Protein AF-A0A4V2IVP9-F1 (afdb_monomer_lite)

Sequence (173 aa):
MVNNWFAEIGRFLLLAALFVLLLIVYGLIFQQLGIIPIGGKKAPTYVFLLFFQWWYVTRFPRRNGGEKKHFLVYFTLQYILIVITALFTAFFLYYFFQSPTGIQMLDAYIQQSLLELNSFKEVIVTQEGGEYYNRLHAGVKSIDAYSIAKDDFAQKIALGFLPNLLISLYYKK

Structure (mmCIF, N/CA/C/O backbone):
data_AF-A0A4V2IVP9-F1
#
_entry.id   AF-A0A4V2IVP9-F1
#
loop_
_atom_site.group_PDB
_atom_site.id
_atom_site.type_symbol
_atom_site.label_atom_id
_atom_site.label_alt_id
_atom_site.label_comp_id
_atom_site.label_asym_id
_atom_site.label_entity_id
_atom_site.label_seq_id
_atom_site.pdbx_PDB_ins_code
_atom_site.Cartn_x
_atom_site.Cartn_y
_atom_site.Cartn_z
_atom_site.occupancy
_atom_site.B_iso_or_equiv
_atom_site.auth_seq_id
_atom_site.auth_comp_id
_atom_site.auth_asym_id
_atom_site.auth_atom_id
_atom_site.pdbx_PDB_model_num
ATOM 1 N N . MET A 1 1 ? 24.106 1.228 -18.755 1.00 56.62 1 MET A N 1
ATOM 2 C CA . MET A 1 1 ? 23.479 2.298 -17.953 1.00 56.62 1 MET A CA 1
ATOM 3 C C . MET A 1 1 ? 22.018 2.427 -18.362 1.00 56.62 1 MET A C 1
ATOM 5 O O . MET A 1 1 ? 21.681 1.987 -19.456 1.00 56.62 1 MET A O 1
ATOM 9 N N . VAL A 1 2 ? 21.142 2.927 -17.485 1.00 61.84 2 VAL A N 1
ATOM 10 C CA . VAL A 1 2 ? 19.777 3.322 -17.879 1.00 61.84 2 VAL A CA 1
ATOM 11 C C . VAL A 1 2 ? 19.912 4.688 -18.540 1.00 61.84 2 VAL A C 1
ATOM 13 O O . VAL A 1 2 ? 20.222 5.663 -17.864 1.00 61.84 2 VAL A O 1
ATOM 16 N N . ASN A 1 3 ? 19.767 4.748 -19.861 1.00 64.44 3 ASN A N 1
ATOM 17 C CA . ASN A 1 3 ? 20.115 5.955 -20.618 1.00 64.44 3 ASN A CA 1
ATOM 18 C C . ASN A 1 3 ? 19.049 7.062 -20.513 1.00 64.44 3 ASN A C 1
ATOM 20 O O . ASN A 1 3 ? 19.308 8.184 -20.928 1.00 64.44 3 ASN A O 1
ATOM 24 N N . ASN A 1 4 ? 17.863 6.773 -19.957 1.00 74.81 4 ASN A N 1
ATOM 25 C CA . ASN A 1 4 ? 16.776 7.748 -19.835 1.00 74.81 4 ASN A CA 1
ATOM 26 C C . ASN A 1 4 ? 15.966 7.572 -18.535 1.00 74.81 4 ASN A C 1
ATOM 28 O O . ASN A 1 4 ? 14.844 7.063 -18.535 1.00 74.81 4 ASN A O 1
ATOM 32 N N . TRP A 1 5 ? 16.559 7.988 -17.412 1.00 76.25 5 TRP A N 1
ATOM 33 C CA . TRP A 1 5 ? 15.937 7.927 -16.083 1.00 76.25 5 TRP A CA 1
ATOM 34 C C . TRP A 1 5 ? 14.645 8.745 -15.973 1.00 76.25 5 TRP A C 1
ATOM 36 O O . TRP A 1 5 ? 13.690 8.285 -15.352 1.00 76.25 5 TRP A O 1
ATOM 46 N N . PHE A 1 6 ? 14.574 9.911 -16.620 1.00 75.50 6 PHE A N 1
ATOM 47 C CA . PHE A 1 6 ? 13.373 10.754 -16.616 1.00 75.50 6 PHE A CA 1
ATOM 48 C C . PHE A 1 6 ? 12.160 10.038 -17.217 1.00 75.50 6 PHE A C 1
ATOM 50 O O . PHE A 1 6 ? 11.063 10.095 -16.659 1.00 75.50 6 PHE A O 1
ATOM 57 N N . ALA A 1 7 ? 12.360 9.294 -18.308 1.00 82.19 7 ALA A N 1
ATOM 58 C CA . ALA A 1 7 ? 11.293 8.502 -18.906 1.00 82.19 7 ALA A CA 1
ATOM 59 C C . ALA A 1 7 ? 10.819 7.357 -17.993 1.00 82.19 7 ALA A C 1
ATOM 61 O O . ALA A 1 7 ? 9.640 7.011 -18.024 1.00 82.19 7 ALA A O 1
ATOM 62 N N . GLU A 1 8 ? 11.698 6.761 -17.178 1.00 87.38 8 GLU A N 1
ATOM 63 C CA . GLU A 1 8 ? 11.277 5.737 -16.210 1.00 87.38 8 GLU A CA 1
ATOM 64 C C . GLU A 1 8 ? 10.516 6.341 -15.026 1.00 87.38 8 GLU A C 1
ATOM 66 O O . GLU A 1 8 ? 9.493 5.784 -14.637 1.00 87.38 8 GLU A O 1
ATOM 71 N N . ILE A 1 9 ? 10.918 7.517 -14.527 1.00 87.88 9 ILE A N 1
ATOM 72 C CA . ILE A 1 9 ? 10.163 8.237 -13.486 1.00 87.88 9 ILE A CA 1
ATOM 73 C C . ILE A 1 9 ? 8.738 8.534 -13.963 1.00 87.88 9 ILE A C 1
ATOM 75 O O . ILE A 1 9 ? 7.781 8.204 -13.264 1.00 87.88 9 ILE A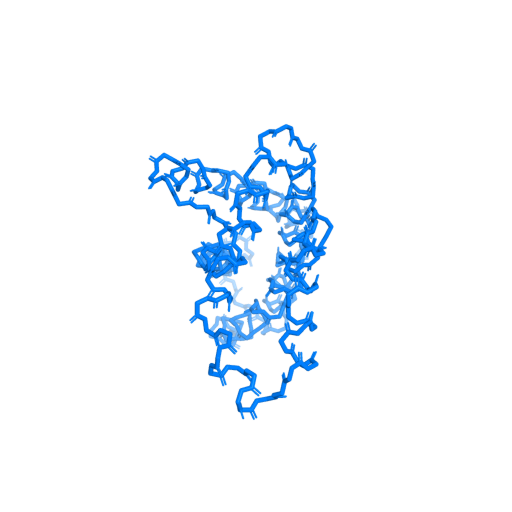 O 1
ATOM 79 N N . GLY A 1 10 ? 8.578 9.080 -15.174 1.00 90.62 10 GLY A N 1
ATOM 80 C CA . GLY A 1 10 ? 7.253 9.343 -15.743 1.00 90.62 10 GLY A CA 1
ATOM 81 C C . GLY A 1 10 ? 6.382 8.083 -15.817 1.00 90.62 10 GLY A C 1
ATOM 82 O O . GLY A 1 10 ? 5.194 8.122 -15.507 1.00 90.62 10 GLY A O 1
ATOM 83 N N . ARG A 1 11 ? 6.974 6.929 -16.146 1.00 92.19 11 ARG A N 1
ATOM 84 C CA . ARG A 1 11 ? 6.255 5.646 -16.163 1.00 92.19 11 ARG A CA 1
ATOM 85 C C . ARG A 1 11 ? 5.892 5.161 -14.770 1.00 92.19 11 ARG A C 1
ATOM 87 O O . ARG A 1 11 ? 4.792 4.650 -14.602 1.00 92.19 11 ARG A O 1
ATOM 94 N N . PHE A 1 12 ? 6.768 5.321 -13.782 1.00 94.56 12 PHE A N 1
ATOM 95 C CA . PHE A 1 12 ? 6.442 4.972 -12.401 1.00 94.56 12 PHE A CA 1
ATOM 96 C C . PHE A 1 12 ? 5.260 5.787 -11.884 1.00 94.56 12 PHE A C 1
ATOM 98 O O . PHE A 1 12 ? 4.362 5.212 -11.280 1.00 94.56 12 PHE A O 1
ATOM 105 N N . LEU A 1 13 ? 5.209 7.085 -12.196 1.00 94.75 13 LEU A N 1
ATOM 106 C CA . LEU A 1 13 ? 4.072 7.940 -11.852 1.00 94.75 13 LEU A CA 1
ATOM 107 C C . LEU A 1 13 ? 2.778 7.469 -12.531 1.00 94.75 13 LEU A C 1
ATOM 109 O O . LEU A 1 13 ? 1.749 7.361 -11.870 1.00 94.75 13 LEU A O 1
ATOM 113 N N . LEU A 1 14 ? 2.827 7.124 -13.823 1.00 95.06 14 LEU A N 1
ATOM 114 C CA . LEU A 1 14 ? 1.665 6.589 -14.543 1.00 95.06 14 LEU A CA 1
ATOM 115 C C . LEU A 1 14 ? 1.181 5.252 -13.964 1.00 95.06 14 LEU A C 1
ATOM 117 O O . LEU A 1 14 ? -0.021 5.057 -13.794 1.00 95.06 14 LEU A O 1
ATOM 121 N N . LEU A 1 15 ? 2.099 4.336 -13.646 1.00 94.94 15 LEU A N 1
ATOM 122 C CA . LEU A 1 15 ? 1.758 3.048 -13.039 1.00 94.94 15 LEU A CA 1
ATOM 123 C C . LEU A 1 15 ? 1.191 3.224 -11.627 1.00 94.94 15 LEU A C 1
ATOM 125 O O . LEU A 1 15 ? 0.218 2.559 -11.290 1.00 94.94 15 LEU A O 1
ATOM 129 N N . ALA A 1 16 ? 1.743 4.140 -10.830 1.00 95.69 16 ALA A N 1
ATOM 130 C CA . ALA A 1 16 ? 1.224 4.464 -9.506 1.00 95.69 16 ALA A CA 1
ATOM 131 C C . ALA A 1 16 ? -0.179 5.090 -9.580 1.00 95.69 16 ALA A C 1
ATOM 133 O O . ALA A 1 16 ? -1.066 4.697 -8.826 1.00 95.69 16 ALA A O 1
ATOM 134 N N . ALA A 1 17 ? -0.423 5.999 -10.527 1.00 95.75 17 ALA A N 1
ATOM 135 C CA . ALA A 1 17 ? -1.754 6.558 -10.759 1.00 95.75 17 ALA A CA 1
ATOM 136 C C . ALA A 1 17 ? -2.758 5.475 -11.190 1.00 95.75 17 ALA A C 1
ATOM 138 O O . ALA A 1 17 ? -3.857 5.394 -10.641 1.00 95.75 17 ALA A O 1
ATOM 139 N N . LEU A 1 18 ? -2.367 4.592 -12.115 1.00 96.12 18 LEU A N 1
ATOM 140 C CA . LEU A 1 18 ? -3.191 3.453 -12.524 1.00 96.12 18 LEU A CA 1
ATOM 141 C C . LEU A 1 18 ? -3.464 2.500 -11.353 1.00 96.12 18 LEU A C 1
ATOM 143 O O . LEU A 1 18 ? -4.577 1.999 -11.217 1.00 96.12 18 LEU A O 1
ATOM 147 N N . PHE A 1 19 ? -2.479 2.278 -10.484 1.00 95.12 19 PHE A N 1
ATOM 148 C CA . PHE A 1 19 ? -2.653 1.487 -9.272 1.00 95.12 19 PHE A CA 1
ATOM 149 C C . PHE A 1 19 ? -3.716 2.098 -8.356 1.00 95.12 19 PHE A C 1
ATOM 151 O O . PHE A 1 19 ? -4.598 1.384 -7.887 1.00 95.12 19 PHE A O 1
ATOM 158 N N . VAL A 1 20 ? -3.658 3.412 -8.113 1.00 94.62 20 VAL A N 1
ATOM 159 C CA . VAL A 1 20 ? -4.666 4.114 -7.303 1.00 94.62 20 VAL A CA 1
ATOM 160 C C . VAL A 1 20 ? -6.053 3.981 -7.933 1.00 94.62 20 VAL A C 1
ATOM 162 O O . VAL A 1 20 ? -7.008 3.679 -7.223 1.00 94.62 20 VAL A O 1
ATOM 165 N N . LEU A 1 21 ? -6.175 4.111 -9.257 1.00 94.88 21 LEU A N 1
ATOM 166 C CA . LEU A 1 21 ? -7.445 3.886 -9.956 1.00 94.88 21 LEU A CA 1
ATOM 167 C C . LEU A 1 21 ? -7.975 2.461 -9.750 1.00 94.88 21 LEU A C 1
ATOM 169 O O . LEU A 1 21 ? -9.149 2.288 -9.430 1.00 94.88 21 LEU A O 1
ATOM 173 N N . LEU A 1 22 ? -7.121 1.441 -9.875 1.00 93.50 22 LEU A N 1
ATOM 174 C CA . LEU A 1 22 ? -7.507 0.050 -9.611 1.00 93.50 22 LEU A CA 1
ATOM 175 C C . LEU A 1 22 ? -7.923 -0.163 -8.153 1.00 93.50 22 LEU A C 1
ATOM 177 O O . LEU A 1 22 ? -8.881 -0.886 -7.896 1.00 93.50 22 LEU A O 1
ATOM 181 N N . LEU A 1 23 ? -7.242 0.485 -7.206 1.00 92.06 23 LEU A N 1
ATOM 182 C CA . LEU A 1 23 ? -7.600 0.456 -5.790 1.00 92.06 23 LEU A CA 1
ATOM 183 C C . LEU A 1 23 ? -8.980 1.082 -5.547 1.00 92.06 23 LEU A C 1
ATOM 185 O O . LEU A 1 23 ? -9.770 0.515 -4.796 1.00 92.06 23 LEU A O 1
ATOM 189 N N . ILE A 1 24 ? -9.293 2.204 -6.202 1.00 91.25 24 ILE A N 1
ATOM 190 C CA . ILE A 1 24 ? -10.612 2.847 -6.127 1.00 91.25 24 ILE A CA 1
ATOM 191 C C . ILE A 1 24 ? -11.686 1.913 -6.682 1.00 91.25 24 ILE A C 1
ATOM 193 O O . ILE A 1 24 ? -12.673 1.646 -6.003 1.00 91.25 24 ILE A O 1
ATOM 197 N N . VAL A 1 25 ? -11.484 1.377 -7.889 1.00 91.62 25 VAL A N 1
ATOM 198 C CA . VAL A 1 25 ? -12.430 0.446 -8.526 1.00 91.62 25 VAL A CA 1
ATOM 199 C C . VAL A 1 25 ? -12.655 -0.782 -7.647 1.00 91.62 25 VAL A C 1
ATOM 201 O O . VAL A 1 25 ? -13.797 -1.169 -7.410 1.00 91.62 25 VAL A O 1
ATOM 204 N N . TYR A 1 26 ? -11.581 -1.359 -7.107 1.00 89.38 26 TYR A N 1
ATOM 205 C CA . TYR A 1 26 ? -11.655 -2.472 -6.166 1.00 89.38 26 TYR A CA 1
ATOM 206 C C . TYR A 1 26 ? -12.481 -2.117 -4.922 1.00 89.38 26 TYR A C 1
ATOM 208 O O . TYR A 1 26 ? -13.377 -2.872 -4.543 1.00 89.38 26 TYR A O 1
ATOM 216 N N . GLY A 1 27 ? -12.223 -0.951 -4.322 1.00 87.75 27 GLY A N 1
ATOM 217 C CA . GLY A 1 27 ? -12.963 -0.472 -3.158 1.00 87.75 27 GLY A CA 1
ATOM 218 C C . GLY A 1 27 ? -14.455 -0.287 -3.439 1.00 87.75 27 GLY A C 1
ATOM 219 O O . GLY A 1 27 ? -15.281 -0.717 -2.637 1.00 87.75 27 GLY A O 1
ATOM 220 N N . LEU A 1 28 ? -14.806 0.273 -4.600 1.00 87.44 28 LEU A N 1
ATOM 221 C CA . LEU A 1 28 ? -16.196 0.469 -5.021 1.00 87.44 28 LEU A CA 1
ATOM 222 C C . LEU A 1 28 ? -16.934 -0.859 -5.225 1.00 87.44 28 LEU A C 1
ATOM 224 O O . LEU A 1 28 ? -18.064 -1.003 -4.765 1.00 87.44 28 LEU A O 1
ATOM 228 N N . ILE A 1 29 ? -16.298 -1.844 -5.868 1.00 88.94 29 ILE A N 1
ATOM 229 C CA . ILE A 1 29 ? -16.887 -3.181 -6.054 1.00 88.94 29 ILE A CA 1
ATOM 230 C C . ILE A 1 29 ? -17.158 -3.832 -4.694 1.00 88.94 29 ILE A C 1
ATOM 232 O O . ILE A 1 29 ? -18.239 -4.365 -4.460 1.00 88.94 29 ILE A O 1
ATOM 236 N N . PHE A 1 30 ? -16.203 -3.762 -3.767 1.00 86.75 30 PHE A N 1
ATOM 237 C CA . PHE A 1 30 ? -16.357 -4.355 -2.437 1.00 86.75 30 PHE A CA 1
ATOM 238 C C . PHE A 1 30 ? -17.444 -3.660 -1.620 1.00 86.75 30 PHE A C 1
ATOM 240 O O . PHE A 1 30 ? -18.233 -4.331 -0.954 1.00 86.75 30 PHE A O 1
ATOM 247 N N . GLN A 1 31 ? -17.548 -2.338 -1.743 1.00 82.94 31 GLN A N 1
ATOM 248 C CA . GLN A 1 31 ? -18.623 -1.574 -1.128 1.00 82.94 31 GLN A CA 1
ATOM 249 C C . GLN A 1 31 ? -20.003 -2.007 -1.648 1.00 82.94 31 GLN A C 1
ATOM 251 O O . GLN A 1 31 ? -20.920 -2.164 -0.845 1.00 82.94 31 GLN A O 1
ATOM 256 N N . GLN A 1 32 ? -20.152 -2.268 -2.953 1.00 86.00 32 GLN A N 1
ATOM 257 C CA . GLN A 1 32 ? -21.402 -2.801 -3.524 1.00 86.00 32 GLN A CA 1
ATOM 258 C C . GLN A 1 32 ? -21.758 -4.193 -2.983 1.00 86.00 32 GLN A C 1
ATOM 260 O O . GLN A 1 32 ? -22.934 -4.531 -2.881 1.00 86.00 32 GLN A O 1
ATOM 265 N N . LEU A 1 33 ? -20.756 -4.984 -2.598 1.00 87.00 33 LEU A N 1
ATOM 266 C CA . LEU A 1 33 ? -20.927 -6.302 -1.980 1.00 87.00 33 LEU A CA 1
ATOM 267 C C . LEU A 1 33 ? -21.111 -6.237 -0.451 1.00 87.00 33 LEU A C 1
ATOM 269 O O . LEU A 1 33 ? -21.173 -7.279 0.198 1.00 87.00 33 LEU A O 1
ATOM 273 N N . GLY A 1 34 ? -21.166 -5.039 0.144 1.00 81.38 34 GLY A N 1
ATOM 274 C CA . GLY A 1 34 ? -21.278 -4.853 1.596 1.00 81.38 34 GLY A CA 1
ATOM 275 C C . GLY A 1 34 ? -19.999 -5.198 2.371 1.00 81.38 34 GLY A C 1
ATOM 276 O O . GLY A 1 34 ? -20.036 -5.382 3.587 1.00 81.38 34 GLY A O 1
ATOM 277 N N . ILE A 1 35 ? -18.856 -5.300 1.688 1.00 83.94 35 ILE A N 1
ATOM 278 C CA . ILE A 1 35 ? -17.565 -5.645 2.282 1.00 83.94 35 ILE A CA 1
ATOM 279 C C . ILE A 1 35 ? -16.740 -4.370 2.465 1.00 83.94 35 ILE A C 1
ATOM 281 O O . ILE A 1 35 ? -16.440 -3.673 1.502 1.00 83.94 35 ILE A O 1
ATOM 285 N N . ILE A 1 36 ? -16.290 -4.100 3.692 1.00 83.56 36 ILE A N 1
ATOM 286 C CA . ILE A 1 36 ? -15.403 -2.963 3.973 1.00 83.56 36 ILE A CA 1
ATOM 287 C C . ILE A 1 36 ? -13.949 -3.323 3.601 1.00 83.56 36 ILE A C 1
ATOM 289 O O . ILE A 1 36 ? -13.383 -4.227 4.223 1.00 83.56 36 ILE A O 1
ATOM 293 N N . PRO A 1 37 ? -13.311 -2.656 2.618 1.00 80.19 37 PRO A N 1
ATOM 294 C CA . PRO A 1 37 ? -11.992 -3.025 2.092 1.00 80.19 37 PRO A CA 1
ATOM 295 C C . PRO A 1 37 ? -10.827 -2.482 2.953 1.00 80.19 37 PRO A C 1
ATOM 297 O O . PRO A 1 37 ? -9.878 -1.883 2.444 1.00 80.19 37 PRO A O 1
ATOM 300 N N . ILE A 1 38 ? -10.886 -2.681 4.273 1.00 82.81 38 ILE A N 1
ATOM 301 C CA . ILE A 1 38 ? -9.864 -2.253 5.247 1.00 82.81 38 ILE A CA 1
ATOM 302 C C . ILE A 1 38 ? -9.249 -3.493 5.927 1.00 82.81 38 ILE A C 1
ATOM 304 O O . ILE A 1 38 ? -9.845 -4.572 5.942 1.00 82.81 38 ILE A O 1
ATOM 308 N N . GLY A 1 39 ? -8.020 -3.369 6.437 1.00 76.50 39 GLY A N 1
ATOM 309 C CA . GLY A 1 39 ? -7.314 -4.460 7.116 1.00 76.50 39 GLY A CA 1
ATOM 310 C C . GLY A 1 39 ? -6.954 -5.612 6.173 1.00 76.50 39 GLY A C 1
ATOM 311 O O . GLY A 1 39 ? -6.479 -5.389 5.057 1.00 76.50 39 GLY A O 1
ATOM 312 N N . GLY A 1 40 ? -7.205 -6.855 6.598 1.00 69.50 40 GLY A N 1
ATOM 313 C CA . GLY A 1 40 ? -6.876 -8.066 5.826 1.00 69.50 40 GLY A CA 1
ATOM 314 C C . GLY A 1 40 ? -7.556 -8.151 4.452 1.00 69.50 40 GLY A C 1
ATOM 315 O O . GLY A 1 40 ? -7.046 -8.792 3.535 1.00 69.50 40 GLY A O 1
ATOM 316 N N . LYS A 1 41 ? -8.658 -7.419 4.253 1.00 78.31 41 LYS A N 1
ATOM 317 C CA . LYS A 1 41 ? -9.391 -7.348 2.978 1.00 78.31 41 LYS A CA 1
ATOM 318 C C . LYS A 1 41 ? -8.674 -6.507 1.911 1.00 78.31 41 LYS A C 1
ATOM 320 O O . LYS A 1 41 ? -9.141 -6.424 0.777 1.00 78.31 41 LYS A O 1
ATOM 325 N N . LYS A 1 42 ? -7.515 -5.920 2.236 1.00 78.88 42 LYS A N 1
ATOM 326 C CA . LYS A 1 42 ? -6.621 -5.238 1.286 1.00 78.88 42 LYS A CA 1
ATOM 327 C C . LYS A 1 42 ? -5.703 -6.187 0.510 1.00 78.88 42 LYS A C 1
ATOM 329 O O . LYS A 1 42 ? -5.013 -5.723 -0.398 1.00 78.88 42 LYS A O 1
ATOM 334 N N . ALA A 1 43 ? -5.686 -7.486 0.827 1.00 74.75 43 ALA A N 1
ATOM 335 C CA . ALA A 1 43 ? -4.761 -8.457 0.234 1.00 74.75 43 ALA A CA 1
ATOM 336 C C . ALA A 1 43 ? -4.668 -8.415 -1.314 1.00 74.75 43 ALA A C 1
ATOM 338 O O . ALA A 1 43 ? -3.550 -8.456 -1.834 1.00 74.75 43 ALA A O 1
ATOM 339 N N . PRO A 1 44 ? -5.769 -8.232 -2.075 1.00 80.81 44 PRO A N 1
ATOM 340 C CA . PRO A 1 44 ? -5.702 -8.138 -3.538 1.00 80.81 44 PRO A CA 1
ATOM 341 C C . PRO A 1 44 ? -4.873 -6.961 -4.070 1.00 80.81 44 PRO A C 1
ATOM 343 O O . PRO A 1 44 ? -4.304 -7.053 -5.156 1.00 80.81 44 PRO A O 1
ATOM 346 N N . THR A 1 45 ? -4.710 -5.882 -3.298 1.00 86.44 45 THR A N 1
ATOM 347 C CA . THR A 1 45 ? -3.852 -4.756 -3.704 1.00 86.44 45 THR A CA 1
ATOM 348 C C . THR A 1 45 ? -2.374 -5.156 -3.801 1.00 86.44 45 THR A C 1
ATOM 350 O O . THR A 1 45 ? -1.650 -4.625 -4.642 1.00 86.44 45 THR A O 1
ATOM 353 N N . TYR A 1 46 ? -1.924 -6.158 -3.036 1.00 87.94 46 TYR A N 1
ATOM 354 C CA . TYR A 1 46 ? -0.577 -6.718 -3.195 1.00 87.94 46 TYR A CA 1
ATOM 355 C C . TYR A 1 46 ? -0.432 -7.501 -4.492 1.00 87.94 46 TYR A C 1
ATOM 357 O O . TYR A 1 46 ? 0.609 -7.419 -5.136 1.00 87.94 46 TYR A O 1
ATOM 365 N N . VAL A 1 47 ? -1.480 -8.203 -4.926 1.00 89.69 47 VAL A N 1
ATOM 366 C CA . VAL A 1 47 ? -1.476 -8.914 -6.212 1.00 89.69 47 VAL A CA 1
ATOM 367 C C . VAL A 1 47 ? -1.291 -7.925 -7.364 1.00 89.69 47 VAL A C 1
ATOM 369 O O . VAL A 1 47 ? -0.502 -8.184 -8.274 1.00 89.69 47 VAL A O 1
ATOM 372 N N . PHE A 1 48 ? -1.933 -6.754 -7.297 1.00 91.88 48 PHE A N 1
ATOM 373 C CA . PHE A 1 48 ? -1.707 -5.687 -8.275 1.00 91.88 48 PHE A CA 1
ATOM 374 C C . PHE A 1 48 ? -0.252 -5.213 -8.260 1.00 91.88 48 PHE A C 1
ATOM 376 O O . PHE A 1 48 ? 0.353 -5.064 -9.320 1.00 91.88 48 PHE A O 1
ATOM 383 N N . LEU A 1 49 ? 0.338 -5.025 -7.074 1.00 93.31 49 LEU A N 1
ATOM 384 C CA . LEU A 1 49 ? 1.717 -4.545 -6.943 1.00 93.31 49 LEU A CA 1
ATOM 385 C C . LEU A 1 49 ? 2.696 -5.537 -7.577 1.00 93.31 49 LEU A C 1
ATOM 387 O O . LEU A 1 49 ? 3.528 -5.142 -8.393 1.00 93.31 49 LEU A O 1
ATOM 391 N N . LEU A 1 50 ? 2.523 -6.826 -7.279 1.00 93.56 50 LEU A N 1
ATOM 392 C CA . LEU A 1 50 ? 3.288 -7.920 -7.876 1.00 93.56 50 LEU A CA 1
ATOM 393 C C . LEU A 1 50 ? 3.174 -7.932 -9.400 1.00 93.56 50 LEU A C 1
ATOM 395 O O . LEU A 1 50 ? 4.184 -8.042 -10.100 1.00 93.56 50 LEU A O 1
ATOM 399 N N . PHE A 1 51 ? 1.953 -7.784 -9.916 1.00 94.25 51 PHE A N 1
ATOM 400 C CA . PHE A 1 51 ? 1.711 -7.710 -11.350 1.00 94.25 51 PHE A CA 1
ATOM 401 C C . PHE A 1 51 ? 2.468 -6.537 -11.983 1.00 94.25 51 PHE A C 1
ATOM 403 O O . PHE A 1 51 ? 3.158 -6.731 -12.983 1.00 94.25 51 PHE A O 1
ATOM 410 N N . PHE A 1 52 ? 2.411 -5.342 -11.389 1.00 94.50 52 PHE A N 1
ATOM 411 C CA . PHE A 1 52 ? 3.127 -4.173 -11.904 1.00 94.50 52 PHE A CA 1
ATOM 412 C C . PHE A 1 52 ? 4.648 -4.332 -11.851 1.00 94.50 52 PHE A C 1
ATOM 414 O O . PHE A 1 52 ? 5.324 -3.953 -12.810 1.00 94.50 52 PHE A O 1
ATOM 421 N N . GLN A 1 53 ? 5.191 -4.926 -10.785 1.00 94.19 53 GLN A N 1
ATOM 422 C CA . GLN A 1 53 ? 6.619 -5.239 -10.680 1.00 94.19 53 GLN A CA 1
ATOM 423 C C . GLN A 1 53 ? 7.066 -6.180 -11.805 1.00 94.19 53 GLN A C 1
ATOM 425 O O . GLN A 1 53 ? 7.978 -5.858 -12.574 1.00 94.19 53 GLN A O 1
ATOM 430 N N . TRP A 1 54 ? 6.375 -7.312 -11.954 1.00 94.38 54 TRP A N 1
ATOM 431 C CA . TRP A 1 54 ? 6.658 -8.299 -12.993 1.00 94.38 54 TRP A CA 1
ATOM 432 C C . TRP A 1 54 ? 6.510 -7.713 -14.405 1.00 94.38 54 TRP A C 1
ATOM 434 O O . TRP A 1 54 ? 7.392 -7.867 -15.260 1.00 94.38 54 TRP A O 1
ATOM 444 N N . TRP A 1 55 ? 5.419 -6.988 -14.652 1.00 93.94 55 TRP A N 1
ATOM 445 C CA . TRP A 1 55 ? 5.150 -6.344 -15.934 1.00 93.94 55 TRP A CA 1
ATOM 446 C C . TRP A 1 55 ? 6.230 -5.322 -16.295 1.00 93.94 55 TRP A C 1
ATOM 448 O O . TRP A 1 55 ? 6.721 -5.290 -17.427 1.00 93.94 55 TRP A O 1
ATOM 458 N N . TYR A 1 56 ? 6.647 -4.497 -15.333 1.00 93.12 56 TYR A N 1
ATOM 459 C CA . TYR A 1 56 ? 7.681 -3.498 -15.564 1.00 93.12 56 TYR A CA 1
ATOM 460 C C . TYR A 1 56 ? 9.009 -4.149 -15.977 1.00 93.12 56 TYR A C 1
ATOM 462 O O . TYR A 1 56 ? 9.600 -3.746 -16.987 1.00 93.12 56 TYR A O 1
ATOM 470 N N . VAL A 1 57 ? 9.448 -5.182 -15.246 1.00 91.88 57 VAL A N 1
ATOM 471 C CA . VAL A 1 57 ? 10.719 -5.881 -15.500 1.00 91.88 57 VAL A CA 1
ATOM 472 C C . VAL A 1 57 ? 10.718 -6.597 -16.842 1.00 91.88 57 VAL A C 1
ATOM 474 O O . VAL A 1 57 ? 11.671 -6.449 -17.603 1.00 91.88 57 VAL A O 1
ATOM 477 N N . THR A 1 58 ? 9.648 -7.312 -17.189 1.00 90.12 58 THR A N 1
ATOM 478 C CA . THR A 1 58 ? 9.553 -8.025 -18.479 1.00 90.12 58 THR A CA 1
ATOM 479 C C . THR A 1 58 ? 9.576 -7.072 -19.677 1.00 90.12 58 THR A C 1
ATOM 481 O O . THR A 1 58 ? 10.119 -7.394 -20.737 1.00 90.12 58 THR A O 1
ATOM 484 N N . ARG A 1 59 ? 9.029 -5.861 -19.521 1.00 90.12 59 ARG A N 1
ATOM 485 C CA . ARG A 1 59 ? 9.019 -4.824 -20.565 1.00 90.12 59 ARG A CA 1
ATOM 486 C C . ARG A 1 59 ? 10.280 -3.968 -20.590 1.00 90.12 59 ARG A C 1
ATOM 488 O O . ARG A 1 59 ? 10.485 -3.244 -21.563 1.00 90.12 59 ARG A O 1
ATOM 495 N N . PHE A 1 60 ? 11.106 -3.993 -19.548 1.00 88.94 60 PHE A N 1
ATOM 496 C CA . PHE A 1 60 ? 12.287 -3.137 -19.455 1.00 88.94 60 PHE A CA 1
ATOM 497 C C . PHE A 1 60 ? 13.362 -3.449 -20.520 1.00 88.94 60 PHE A C 1
ATOM 499 O O . PHE A 1 60 ? 13.768 -2.503 -21.198 1.00 88.94 60 PHE A O 1
ATOM 506 N N . PRO A 1 61 ? 13.781 -4.713 -20.769 1.00 85.38 61 PRO A N 1
ATOM 507 C CA . PRO A 1 61 ? 14.758 -5.034 -21.817 1.00 85.38 61 PRO A CA 1
ATOM 508 C C . PRO A 1 61 ? 14.304 -4.578 -23.201 1.00 85.38 61 PRO A C 1
ATOM 510 O O . PRO A 1 61 ? 15.070 -3.960 -23.931 1.00 85.38 61 PRO A O 1
ATOM 513 N N . ARG A 1 62 ? 13.024 -4.798 -23.539 1.00 84.69 62 ARG A N 1
ATOM 514 C CA . ARG A 1 62 ? 12.441 -4.399 -24.833 1.00 84.69 62 ARG A CA 1
ATOM 515 C C . ARG A 1 62 ? 12.575 -2.897 -25.109 1.00 84.69 62 ARG A C 1
ATOM 517 O O . ARG A 1 62 ? 12.689 -2.504 -26.260 1.00 84.69 62 ARG A O 1
ATOM 524 N N . ARG A 1 63 ? 12.580 -2.070 -24.060 1.00 84.44 63 ARG A N 1
ATOM 525 C CA . ARG A 1 63 ? 12.726 -0.607 -24.141 1.00 84.44 63 ARG A CA 1
ATOM 526 C C . ARG A 1 63 ? 14.181 -0.132 -24.081 1.00 84.44 63 ARG A C 1
ATOM 528 O O . ARG A 1 63 ? 14.442 1.029 -24.366 1.00 84.44 63 ARG A O 1
ATOM 535 N N . ASN A 1 64 ? 15.113 -1.007 -23.705 1.00 81.38 64 ASN A N 1
ATOM 536 C CA . ASN A 1 64 ? 16.511 -0.672 -23.424 1.00 81.38 64 ASN A CA 1
ATOM 537 C C . ASN A 1 64 ? 17.484 -1.540 -24.244 1.00 81.38 64 ASN A C 1
ATOM 539 O O . ASN A 1 64 ? 18.471 -2.052 -23.713 1.00 81.38 64 ASN A O 1
ATOM 543 N N . GLY A 1 65 ? 17.192 -1.712 -25.538 1.00 77.25 65 GLY A N 1
ATOM 544 C CA . GLY A 1 65 ? 18.084 -2.386 -26.490 1.00 77.25 65 GLY A CA 1
ATOM 545 C C . GLY A 1 65 ? 18.094 -3.915 -26.405 1.00 77.25 65 GLY A C 1
ATOM 546 O O . GLY A 1 65 ? 19.041 -4.541 -26.857 1.00 77.25 65 GLY A O 1
ATOM 547 N N . GLY A 1 66 ? 17.078 -4.531 -25.794 1.00 76.12 66 GLY A N 1
ATOM 548 C CA . GLY A 1 66 ? 16.925 -5.988 -25.696 1.00 76.12 66 GLY A CA 1
ATOM 549 C C . GLY A 1 66 ? 17.819 -6.662 -24.652 1.00 76.12 66 GLY A C 1
ATOM 550 O O . GLY A 1 66 ? 17.575 -7.810 -24.285 1.00 76.12 66 GLY A O 1
ATOM 551 N N . GLU A 1 67 ? 18.814 -5.957 -24.118 1.00 76.19 67 GLU A N 1
ATOM 552 C CA . GLU A 1 67 ? 19.755 -6.530 -23.165 1.00 76.19 67 GLU A CA 1
ATOM 553 C C . GLU A 1 67 ? 19.175 -6.647 -21.754 1.00 76.19 67 GLU A C 1
ATOM 555 O O . GLU A 1 67 ? 18.742 -5.661 -21.142 1.00 76.19 67 GLU A O 1
ATOM 560 N N . LYS A 1 68 ? 19.273 -7.853 -21.187 1.00 80.00 68 LYS A N 1
ATOM 561 C CA . LYS A 1 68 ? 19.083 -8.061 -19.751 1.00 80.00 68 LYS A CA 1
ATOM 562 C C . LYS A 1 68 ? 20.173 -7.330 -18.969 1.00 80.00 68 LYS A C 1
ATOM 564 O O . LYS A 1 68 ? 21.345 -7.340 -19.350 1.00 80.00 68 LYS A O 1
ATOM 569 N N . LYS A 1 69 ? 19.784 -6.687 -17.870 1.00 85.00 69 LYS A N 1
ATOM 570 C CA . LYS A 1 69 ? 20.703 -5.963 -16.983 1.00 85.00 69 LYS A CA 1
ATOM 571 C C . LYS A 1 69 ? 21.031 -6.781 -15.734 1.00 85.00 69 LYS A C 1
ATOM 573 O O . LYS A 1 69 ? 20.437 -7.822 -15.460 1.00 85.00 69 LYS A O 1
ATOM 578 N N . HIS A 1 70 ? 22.025 -6.300 -14.996 1.00 88.81 70 HIS A N 1
ATOM 579 C CA . HIS A 1 70 ? 22.412 -6.868 -13.712 1.00 88.81 70 HIS A CA 1
ATOM 580 C C . HIS A 1 70 ? 21.257 -6.785 -12.703 1.00 88.81 70 HIS A C 1
ATOM 582 O O . HIS A 1 70 ? 20.459 -5.845 -12.750 1.00 88.81 70 HIS A O 1
ATOM 588 N N . PHE A 1 71 ? 21.204 -7.730 -11.760 1.00 90.62 71 PHE A N 1
ATOM 589 C CA . PHE A 1 71 ? 20.102 -7.838 -10.800 1.00 90.62 71 PHE A CA 1
ATOM 590 C C . PHE A 1 71 ? 19.867 -6.535 -10.020 1.00 90.62 71 PHE A C 1
ATOM 592 O O . PHE A 1 71 ? 18.720 -6.140 -9.848 1.00 90.62 71 PHE A O 1
ATOM 599 N N . LEU A 1 72 ? 20.938 -5.833 -9.613 1.00 90.25 72 LEU A N 1
ATOM 600 C CA . LEU A 1 72 ? 20.837 -4.577 -8.853 1.00 90.25 72 LEU A CA 1
ATOM 601 C C . LEU A 1 72 ? 20.049 -3.501 -9.604 1.00 90.25 72 LEU A C 1
ATOM 603 O O . LEU A 1 72 ? 19.331 -2.728 -8.985 1.00 90.25 72 LEU A O 1
ATOM 607 N N . VAL A 1 73 ? 20.141 -3.460 -10.936 1.00 89.75 73 VAL A N 1
ATOM 608 C CA . VAL A 1 73 ? 19.394 -2.480 -11.734 1.00 89.75 73 VAL A CA 1
ATOM 609 C C . VAL A 1 73 ? 17.899 -2.786 -11.673 1.00 89.75 73 VAL A C 1
ATOM 611 O O . VAL A 1 73 ? 17.103 -1.887 -11.413 1.00 89.75 73 VAL A O 1
ATOM 614 N N . TYR A 1 74 ? 17.511 -4.051 -11.862 1.00 91.62 74 TYR A N 1
ATOM 615 C CA . TYR A 1 74 ? 16.108 -4.460 -11.747 1.00 91.62 74 TYR A CA 1
ATOM 616 C C . TYR A 1 74 ? 15.569 -4.281 -10.335 1.00 91.62 74 TYR A C 1
ATOM 618 O O . TYR A 1 74 ? 14.442 -3.812 -10.180 1.00 91.62 74 TYR A O 1
ATOM 626 N N . PHE A 1 75 ? 16.380 -4.597 -9.328 1.00 93.94 75 PHE A N 1
ATOM 627 C CA . PHE A 1 75 ? 16.011 -4.459 -7.929 1.00 93.94 75 PHE A CA 1
ATOM 628 C C . PHE A 1 75 ? 15.730 -3.002 -7.579 1.00 93.94 75 PHE A C 1
ATOM 630 O O . PHE A 1 75 ? 14.658 -2.692 -7.062 1.00 93.94 75 PHE A O 1
ATOM 637 N N . THR A 1 76 ? 16.648 -2.096 -7.923 1.00 92.81 76 THR A N 1
ATOM 638 C CA . THR A 1 76 ? 16.495 -0.664 -7.648 1.00 92.81 76 THR A CA 1
ATOM 639 C C . THR A 1 76 ? 15.294 -0.075 -8.381 1.00 92.81 76 THR A C 1
ATOM 641 O O . THR A 1 76 ? 14.496 0.629 -7.771 1.00 92.81 76 THR A O 1
ATOM 644 N N . LEU A 1 77 ? 15.113 -0.380 -9.671 1.00 93.00 77 LEU A N 1
ATOM 645 C CA . LEU A 1 77 ? 14.001 0.178 -10.451 1.00 93.00 77 LEU A CA 1
ATOM 646 C C . LEU A 1 77 ? 12.633 -0.270 -9.926 1.00 93.00 77 LEU A C 1
ATOM 648 O O . LEU A 1 77 ? 11.719 0.541 -9.802 1.00 93.00 77 LEU A O 1
ATOM 652 N N . GLN A 1 78 ? 12.488 -1.551 -9.598 1.00 94.44 78 GLN A N 1
ATOM 653 C CA . GLN A 1 78 ? 11.258 -2.064 -9.001 1.00 94.44 78 GLN A CA 1
ATOM 654 C C . GLN A 1 78 ? 11.025 -1.504 -7.599 1.00 94.44 78 GLN A C 1
ATOM 656 O O . GLN A 1 78 ? 9.885 -1.217 -7.251 1.00 94.44 78 GLN A O 1
ATOM 661 N N . TYR A 1 79 ? 12.076 -1.319 -6.798 1.00 94.75 79 TYR A N 1
ATOM 662 C CA . TYR A 1 79 ? 11.921 -0.744 -5.465 1.00 94.75 79 TYR A CA 1
ATOM 663 C C . TYR A 1 79 ? 11.476 0.720 -5.526 1.00 94.75 79 TYR A C 1
ATOM 665 O O . TYR A 1 79 ? 10.601 1.123 -4.767 1.00 94.75 79 TYR A O 1
ATOM 673 N N . ILE A 1 80 ? 11.989 1.497 -6.487 1.00 95.00 80 ILE A N 1
ATOM 674 C CA . ILE A 1 80 ? 11.497 2.856 -6.762 1.00 95.00 80 ILE A CA 1
ATOM 675 C C . ILE A 1 80 ? 10.007 2.822 -7.134 1.00 95.00 80 ILE A C 1
ATOM 677 O O . ILE A 1 80 ? 9.231 3.607 -6.592 1.00 95.00 80 ILE A O 1
ATOM 681 N N . LEU A 1 81 ? 9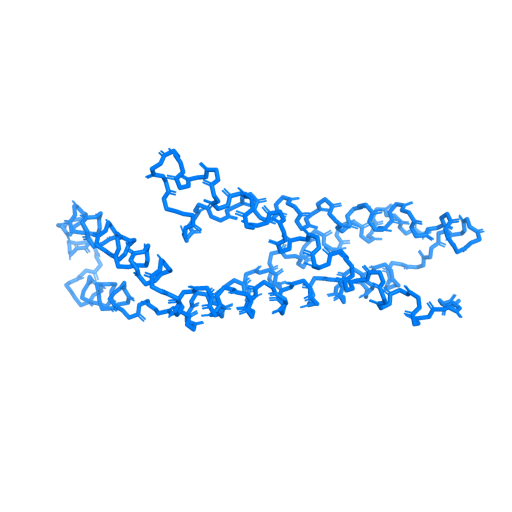.587 1.893 -8.002 1.00 95.62 81 LEU A N 1
ATOM 682 C CA . LEU A 1 81 ? 8.170 1.709 -8.338 1.00 95.62 81 LEU A CA 1
ATOM 683 C C . LEU A 1 81 ? 7.322 1.399 -7.093 1.00 95.62 81 LEU A C 1
ATOM 685 O O . LEU A 1 81 ? 6.258 1.998 -6.932 1.00 95.62 81 LEU A O 1
ATOM 689 N N . ILE A 1 82 ? 7.784 0.505 -6.210 1.00 96.38 82 ILE A N 1
ATOM 690 C CA . ILE A 1 82 ? 7.091 0.180 -4.953 1.00 96.38 82 ILE A CA 1
ATOM 691 C C . ILE A 1 82 ? 6.941 1.431 -4.088 1.00 96.38 82 ILE A C 1
ATOM 693 O O . ILE A 1 82 ? 5.833 1.726 -3.650 1.00 96.38 82 ILE A O 1
ATOM 697 N N . VAL A 1 83 ? 8.024 2.184 -3.873 1.00 96.81 83 VAL A N 1
ATOM 698 C CA . VAL A 1 83 ? 8.018 3.390 -3.032 1.00 96.81 83 VAL A CA 1
ATOM 699 C C . VAL A 1 83 ? 7.065 4.446 -3.589 1.00 96.81 83 VAL A C 1
ATOM 701 O O . VAL A 1 83 ? 6.231 4.960 -2.849 1.00 96.81 83 VAL A O 1
ATOM 704 N N . ILE A 1 84 ? 7.136 4.744 -4.890 1.00 96.62 84 ILE A N 1
ATOM 705 C CA . ILE A 1 84 ? 6.250 5.732 -5.527 1.00 96.62 84 ILE A CA 1
ATOM 706 C C . ILE A 1 84 ? 4.789 5.285 -5.419 1.00 96.62 84 ILE A C 1
ATOM 708 O O . ILE A 1 84 ? 3.929 6.080 -5.049 1.00 96.62 84 ILE A O 1
ATOM 712 N N . THR A 1 85 ? 4.509 4.007 -5.682 1.00 96.31 85 THR A N 1
ATOM 713 C CA . THR A 1 85 ? 3.151 3.457 -5.567 1.00 96.31 85 THR A CA 1
ATOM 714 C C . THR A 1 85 ? 2.641 3.548 -4.131 1.00 96.31 85 THR A C 1
ATOM 716 O O . THR A 1 85 ? 1.525 4.006 -3.917 1.00 96.31 85 THR A O 1
ATOM 719 N N . ALA A 1 86 ? 3.465 3.177 -3.147 1.00 96.00 86 ALA A N 1
ATOM 720 C CA . ALA A 1 86 ? 3.118 3.239 -1.732 1.00 96.00 86 ALA A CA 1
ATOM 721 C C . ALA A 1 86 ? 2.836 4.673 -1.263 1.00 96.00 86 ALA A C 1
ATOM 723 O O . ALA A 1 86 ? 1.900 4.888 -0.500 1.00 96.00 86 ALA A O 1
ATOM 724 N N . LEU A 1 87 ? 3.598 5.662 -1.743 1.00 97.25 87 LEU A N 1
ATOM 725 C CA . LEU A 1 87 ? 3.338 7.075 -1.450 1.00 97.25 87 LEU A CA 1
ATOM 726 C C . LEU A 1 87 ? 1.999 7.533 -2.032 1.00 97.25 87 LEU A C 1
ATOM 728 O O . LEU A 1 87 ? 1.207 8.155 -1.330 1.00 97.25 87 LEU A O 1
ATOM 732 N N . PHE A 1 88 ? 1.726 7.200 -3.295 1.00 97.19 88 PHE A N 1
ATOM 733 C CA . PHE A 1 88 ? 0.478 7.572 -3.964 1.00 97.19 88 PHE A 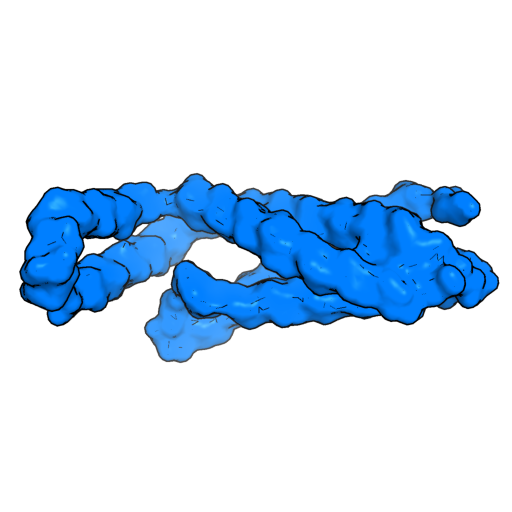CA 1
ATOM 734 C C . PHE A 1 88 ? -0.740 6.942 -3.286 1.00 97.19 88 PHE A C 1
ATOM 736 O O . PHE A 1 88 ? -1.742 7.623 -3.067 1.00 97.19 88 PHE A O 1
ATOM 743 N N . THR A 1 89 ? -0.660 5.661 -2.916 1.00 95.19 89 THR A N 1
ATOM 744 C CA . THR A 1 89 ? -1.768 4.979 -2.239 1.00 95.19 89 THR A CA 1
ATOM 745 C C . THR A 1 89 ? -1.949 5.469 -0.814 1.00 95.19 89 THR A C 1
ATOM 747 O O . THR A 1 89 ? -3.083 5.720 -0.423 1.00 95.19 89 THR A O 1
ATOM 750 N N . ALA A 1 90 ? -0.871 5.673 -0.054 1.00 95.81 90 ALA A N 1
ATOM 751 C CA . ALA A 1 90 ? -0.958 6.217 1.298 1.00 95.81 90 ALA A CA 1
ATOM 752 C C . ALA A 1 90 ? -1.566 7.624 1.297 1.00 95.81 90 ALA A C 1
ATOM 754 O O . ALA A 1 90 ? -2.476 7.895 2.077 1.00 95.81 90 ALA A O 1
ATOM 755 N N . PHE A 1 91 ? -1.128 8.489 0.377 1.00 96.69 91 PHE A N 1
ATOM 756 C CA . PHE A 1 91 ? -1.696 9.824 0.208 1.00 96.69 91 PHE A CA 1
ATOM 757 C C . PHE A 1 91 ? -3.185 9.745 -0.138 1.00 96.69 91 PHE A C 1
ATOM 759 O O . PHE A 1 91 ? -4.008 10.348 0.545 1.00 96.69 91 PHE A O 1
ATOM 766 N N . PHE A 1 92 ? -3.556 8.947 -1.143 1.00 95.88 92 PHE A N 1
ATOM 767 C CA . PHE A 1 92 ? -4.957 8.758 -1.511 1.00 95.88 92 PHE A CA 1
ATOM 768 C C . PHE A 1 92 ? -5.807 8.269 -0.327 1.00 95.88 92 PHE A C 1
ATOM 770 O O . PHE A 1 92 ? -6.843 8.862 -0.040 1.00 95.88 92 PHE A O 1
ATOM 777 N N . LEU A 1 93 ? -5.368 7.222 0.378 1.00 94.81 93 LEU A N 1
ATOM 778 C CA . LEU A 1 93 ? -6.106 6.646 1.504 1.00 94.81 93 LEU A CA 1
ATOM 779 C C . LEU A 1 93 ? -6.256 7.643 2.656 1.00 94.81 93 LEU A C 1
ATOM 781 O O . LEU A 1 93 ? -7.338 7.729 3.229 1.00 94.81 93 LEU A O 1
ATOM 785 N N . TYR A 1 94 ? -5.210 8.415 2.961 1.00 96.44 94 TYR A N 1
ATOM 786 C CA . TYR A 1 94 ? -5.255 9.449 3.992 1.00 96.44 94 TYR A CA 1
ATOM 787 C C . TYR A 1 94 ? -6.375 10.461 3.722 1.00 96.44 94 TYR A C 1
ATOM 789 O O . TYR A 1 94 ? -7.224 10.683 4.582 1.00 96.44 94 TYR A O 1
ATOM 797 N N . TYR A 1 95 ? -6.435 11.020 2.510 1.00 96.38 95 TYR A N 1
ATOM 798 C CA . TYR A 1 95 ? -7.484 11.982 2.156 1.00 96.38 95 TYR A CA 1
ATOM 799 C C . TYR A 1 95 ? -8.856 11.329 1.987 1.00 96.38 95 TYR A C 1
ATOM 801 O O . TYR A 1 95 ? -9.867 11.910 2.379 1.00 96.38 95 TYR A O 1
ATOM 809 N N . PHE A 1 96 ? -8.917 10.111 1.444 1.00 94.31 96 PHE A N 1
ATOM 810 C CA . PHE A 1 96 ? -10.176 9.389 1.297 1.00 94.31 96 PHE A CA 1
ATOM 811 C C . PHE A 1 96 ? -10.840 9.146 2.655 1.00 94.31 96 PHE A C 1
ATOM 813 O O . PHE A 1 96 ? -12.019 9.457 2.808 1.00 94.31 96 PHE A O 1
ATOM 820 N N . PHE A 1 97 ? -10.095 8.676 3.660 1.00 94.81 97 PHE A N 1
ATOM 821 C CA . PHE A 1 97 ? -10.627 8.422 5.006 1.00 94.81 97 PHE A CA 1
ATOM 822 C C . PHE A 1 97 ? -10.907 9.686 5.832 1.00 94.81 97 PHE A C 1
ATOM 824 O O . PHE A 1 97 ? -11.455 9.582 6.923 1.00 94.81 97 PHE A O 1
ATOM 831 N N . GLN A 1 98 ? -10.605 10.872 5.300 1.00 95.56 98 GLN A N 1
ATOM 832 C CA . GLN A 1 98 ? -11.068 12.157 5.837 1.00 95.56 98 GLN A CA 1
ATOM 833 C C . GLN A 1 98 ? -12.340 12.674 5.154 1.00 95.56 98 GLN A C 1
ATOM 835 O O . GLN A 1 98 ? -12.963 13.617 5.636 1.00 95.56 98 GLN A O 1
ATOM 840 N N . SER A 1 99 ? -12.742 12.078 4.029 1.00 95.50 99 SER A N 1
ATOM 841 C CA . SER A 1 99 ? -13.999 12.421 3.365 1.00 95.50 99 SER A CA 1
ATOM 842 C C . SER A 1 99 ? -15.208 11.891 4.152 1.00 95.50 99 SER A C 1
ATOM 844 O O . SER A 1 99 ? -15.072 10.894 4.865 1.00 95.50 99 SER A O 1
ATOM 846 N N . PRO A 1 100 ? -16.416 12.466 3.981 1.00 93.81 100 PRO A N 1
ATOM 847 C CA . PRO A 1 100 ? -17.618 11.979 4.662 1.00 93.81 100 PRO A CA 1
ATOM 848 C C . PRO A 1 100 ? -17.878 10.481 4.446 1.00 93.81 100 PRO A C 1
ATOM 850 O O . PRO A 1 100 ? -18.163 9.753 5.393 1.00 93.81 100 PRO A O 1
ATOM 853 N N . THR A 1 101 ? -17.724 9.999 3.209 1.00 89.88 101 THR A N 1
ATOM 854 C CA . THR A 1 101 ? -17.885 8.576 2.872 1.00 89.88 101 THR A CA 1
ATOM 855 C C . THR A 1 101 ? -16.801 7.713 3.514 1.00 89.88 101 THR A C 1
ATOM 857 O O . THR A 1 101 ? -17.091 6.626 4.010 1.00 89.88 101 THR A O 1
ATOM 860 N N . GLY A 1 102 ? -15.555 8.191 3.526 1.00 91.06 102 GLY A N 1
ATOM 861 C CA . GLY A 1 102 ? -14.443 7.483 4.151 1.00 91.06 102 GLY A CA 1
ATOM 862 C C . GLY A 1 102 ? -14.602 7.359 5.664 1.00 91.06 102 GLY A C 1
ATOM 863 O O . GLY A 1 102 ? -14.408 6.270 6.192 1.00 91.06 102 GLY A O 1
ATOM 864 N N . ILE A 1 103 ? -15.026 8.428 6.343 1.00 93.69 103 ILE A N 1
ATOM 865 C CA . ILE A 1 103 ? -15.288 8.423 7.791 1.00 93.69 103 ILE A CA 1
ATOM 866 C C . ILE A 1 103 ? -16.381 7.406 8.130 1.00 93.69 103 ILE A C 1
ATOM 868 O O . ILE A 1 103 ? -16.169 6.550 8.980 1.00 93.69 103 ILE A O 1
ATOM 872 N N . GLN A 1 104 ? -17.505 7.415 7.405 1.00 92.06 104 GLN A N 1
ATOM 873 C CA . GLN A 1 104 ? -18.580 6.436 7.616 1.00 92.06 104 GLN A CA 1
ATOM 874 C C . GLN A 1 104 ? -18.094 4.990 7.446 1.00 92.06 10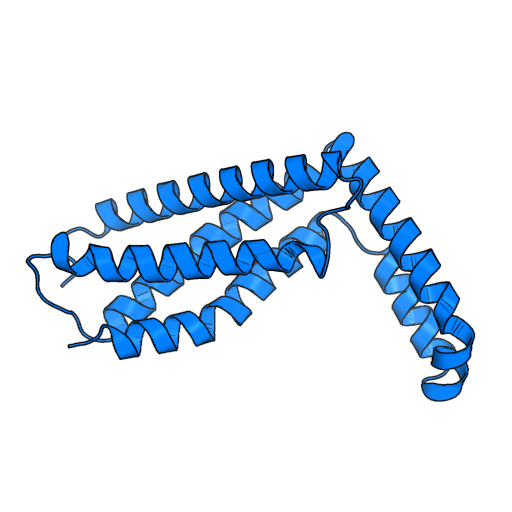4 GLN A C 1
ATOM 876 O O . GLN A 1 104 ? -18.439 4.111 8.236 1.00 92.06 104 GLN A O 1
ATOM 881 N N . MET A 1 105 ? -17.277 4.736 6.420 1.00 90.81 105 MET A N 1
ATOM 882 C CA . MET A 1 105 ? -16.694 3.416 6.177 1.00 90.81 105 MET A CA 1
ATOM 883 C C . MET A 1 105 ? -15.718 3.008 7.287 1.00 90.81 105 MET A C 1
ATOM 885 O O . MET A 1 105 ? -15.690 1.842 7.685 1.00 90.81 105 MET A O 1
ATOM 889 N N . LEU A 1 106 ? -14.926 3.957 7.783 1.00 92.56 106 LEU A N 1
ATOM 890 C CA . LEU A 1 106 ? -13.979 3.741 8.866 1.00 92.56 106 LEU A CA 1
ATOM 891 C C . LEU A 1 106 ? -14.691 3.430 10.184 1.00 92.56 106 LEU A C 1
ATOM 893 O O . LEU A 1 106 ? -14.354 2.445 10.837 1.00 92.56 106 LEU A O 1
ATOM 897 N N . ASP A 1 107 ? -15.717 4.200 10.532 1.00 93.25 107 ASP A N 1
ATOM 898 C CA . ASP A 1 107 ? -16.522 3.966 11.729 1.00 93.25 107 ASP A CA 1
ATOM 899 C C . ASP A 1 107 ? -17.185 2.588 11.678 1.00 93.25 107 ASP A C 1
ATOM 901 O O . ASP A 1 107 ? -17.095 1.818 12.635 1.00 93.25 107 ASP A O 1
ATOM 905 N N . ALA A 1 108 ? -17.779 2.224 10.536 1.00 92.12 108 ALA A N 1
ATOM 906 C CA . ALA A 1 108 ? -18.361 0.899 10.340 1.00 92.12 108 ALA A CA 1
ATOM 907 C C . ALA A 1 108 ? -17.321 -0.222 10.523 1.00 92.12 108 ALA A C 1
ATOM 909 O O . ALA A 1 108 ? -17.608 -1.240 11.156 1.00 92.12 108 ALA A O 1
ATOM 910 N N . TYR A 1 109 ? -16.097 -0.023 10.025 1.00 92.00 109 TYR A N 1
ATOM 911 C CA . TYR A 1 109 ? -14.999 -0.972 10.202 1.00 92.00 109 TYR A CA 1
ATOM 912 C C . TYR A 1 109 ? -14.572 -1.106 11.665 1.00 92.00 109 TYR A C 1
ATOM 914 O O . TYR A 1 109 ? -14.378 -2.226 12.142 1.00 92.00 109 TYR A O 1
ATOM 922 N N . ILE A 1 110 ? -14.447 0.010 12.388 1.00 94.12 110 ILE A N 1
ATOM 923 C CA . ILE A 1 110 ? -14.097 0.015 13.812 1.00 94.12 110 ILE A CA 1
ATOM 924 C C . ILE A 1 110 ? -15.173 -0.721 14.610 1.00 94.12 110 ILE A C 1
ATOM 926 O O . ILE A 1 110 ? -14.843 -1.602 15.400 1.00 94.12 110 ILE A O 1
ATOM 930 N N . GLN A 1 111 ? -16.456 -0.430 14.370 1.00 94.19 111 GLN A N 1
ATOM 931 C CA . GLN A 1 111 ? -17.555 -1.118 15.052 1.00 94.19 111 GLN A CA 1
ATOM 932 C C . GLN A 1 111 ? -17.545 -2.623 14.769 1.00 94.19 111 GLN A C 1
ATOM 934 O O . GLN A 1 111 ? -17.619 -3.420 15.703 1.00 94.19 111 GLN A O 1
ATOM 939 N N . GLN A 1 112 ? -17.380 -3.026 13.504 1.00 92.19 112 GLN A N 1
ATOM 940 C CA . GLN A 1 112 ? -17.279 -4.439 13.136 1.00 92.19 112 GLN A CA 1
ATOM 941 C C . GLN A 1 112 ? -16.094 -5.125 13.834 1.00 92.19 112 GLN A C 1
ATOM 943 O O . GLN A 1 112 ? -16.253 -6.211 14.388 1.00 92.19 112 GLN A O 1
ATOM 948 N N . SER A 1 113 ? -14.931 -4.475 13.858 1.00 91.81 113 SER A N 1
ATOM 949 C CA . SER A 1 113 ? -13.718 -5.006 14.489 1.00 91.81 113 SER A CA 1
ATOM 950 C C . SER A 1 113 ? -13.871 -5.141 16.007 1.00 91.81 113 SER A C 1
ATOM 952 O O . SER A 1 113 ? -13.398 -6.110 16.595 1.00 91.81 113 SER A O 1
ATOM 954 N N . LEU A 1 114 ? -14.560 -4.198 16.661 1.00 94.50 114 LEU A N 1
ATOM 955 C CA . LEU A 1 114 ? -14.855 -4.276 18.093 1.00 94.50 114 LEU A CA 1
ATOM 956 C C . LEU A 1 114 ? -15.850 -5.394 18.412 1.00 94.50 114 LEU A C 1
ATOM 958 O O . LEU A 1 114 ? -15.678 -6.084 19.413 1.00 94.50 114 LEU A O 1
ATOM 962 N N . LEU A 1 115 ? -16.878 -5.593 17.584 1.00 94.56 115 LEU A N 1
ATOM 963 C CA . LEU A 1 115 ? -17.814 -6.710 17.742 1.00 94.56 115 LEU A CA 1
ATOM 964 C C . LEU A 1 115 ? -17.097 -8.059 17.622 1.00 94.56 115 LEU A C 1
ATOM 966 O O . LEU A 1 115 ? -17.296 -8.933 18.465 1.00 94.56 115 LEU A O 1
ATOM 970 N N . GLU A 1 116 ? -16.218 -8.201 16.630 1.00 91.31 116 GLU A N 1
ATOM 971 C CA . GLU A 1 116 ? -15.391 -9.396 16.456 1.00 91.31 116 GLU A CA 1
ATOM 972 C C . GLU A 1 116 ? -14.458 -9.606 17.657 1.00 91.31 116 GLU A C 1
ATOM 974 O O . GLU A 1 116 ? -14.465 -10.677 18.260 1.00 91.31 116 GLU A O 1
ATOM 979 N N . LEU A 1 117 ? -13.738 -8.570 18.098 1.00 93.19 117 LEU A N 1
ATOM 980 C CA . LEU A 1 117 ? -12.864 -8.645 19.272 1.00 93.19 117 LEU A CA 1
ATOM 981 C C . LEU A 1 117 ? -13.629 -9.038 20.548 1.00 93.19 117 LEU A C 1
ATOM 983 O O . LEU A 1 117 ? -13.152 -9.861 21.329 1.00 93.19 117 LEU A O 1
ATOM 987 N N . ASN A 1 118 ? -14.827 -8.482 20.751 1.00 93.88 118 ASN A N 1
ATOM 988 C CA . ASN A 1 118 ? -15.684 -8.813 21.889 1.00 93.88 118 ASN A CA 1
ATOM 989 C C . ASN A 1 118 ? -16.114 -10.288 21.873 1.00 93.88 118 ASN A C 1
ATOM 991 O O . ASN A 1 118 ? -16.203 -10.895 22.940 1.00 93.88 118 ASN A O 1
ATOM 995 N N . SER A 1 119 ? -16.343 -10.878 20.694 1.00 95.06 119 SER A N 1
ATOM 996 C CA . SER A 1 119 ? -16.728 -12.293 20.576 1.00 95.06 119 SER A CA 1
ATOM 997 C C . SER A 1 119 ? -15.646 -13.259 21.075 1.00 95.06 119 SER A C 1
ATOM 999 O O . SER A 1 119 ? -15.968 -14.336 21.570 1.00 95.06 119 SER A O 1
ATOM 1001 N N . PHE A 1 120 ? -14.374 -12.844 21.038 1.00 93.19 120 PHE A N 1
ATOM 1002 C CA . PHE A 1 120 ? -13.228 -13.618 21.529 1.00 93.19 120 PHE A CA 1
ATOM 1003 C C . PHE A 1 120 ? -12.739 -13.187 22.919 1.00 93.19 120 PHE A C 1
ATOM 1005 O O . PHE A 1 120 ? -11.731 -13.705 23.403 1.00 93.19 120 PHE A O 1
ATOM 1012 N N . LYS A 1 121 ? -13.432 -12.255 23.588 1.00 92.25 121 LYS A N 1
ATOM 1013 C CA . LYS A 1 121 ? -12.979 -11.653 24.851 1.00 92.25 121 LYS A CA 1
ATOM 1014 C C . LYS A 1 121 ? -12.627 -12.689 25.915 1.00 92.25 121 LYS A C 1
ATOM 1016 O O . LYS A 1 121 ? -11.564 -12.592 26.514 1.00 92.25 121 LYS A O 1
ATOM 1021 N N . GLU A 1 122 ? -13.504 -13.658 26.163 1.00 93.12 122 GLU A N 1
ATOM 1022 C CA . GLU A 1 122 ? -13.297 -14.662 27.215 1.00 93.12 122 GLU A CA 1
ATOM 1023 C C . GLU A 1 122 ? -12.035 -15.498 26.967 1.00 93.12 122 GLU A C 1
ATOM 1025 O O . GLU A 1 122 ? -11.238 -15.705 27.883 1.00 93.12 122 GLU A O 1
ATOM 1030 N N . VAL A 1 123 ? -11.803 -15.894 25.713 1.00 94.00 123 VAL A N 1
ATOM 1031 C CA . VAL A 1 123 ? -10.617 -16.661 25.309 1.00 94.00 123 VAL A CA 1
ATOM 1032 C C . VAL A 1 123 ? -9.352 -15.826 25.502 1.00 94.00 123 VAL A C 1
ATOM 1034 O O . VAL A 1 123 ? -8.404 -16.284 26.136 1.00 94.00 123 VAL A O 1
ATOM 1037 N N . ILE A 1 124 ? -9.355 -14.579 25.024 1.00 91.69 124 ILE A N 1
ATOM 1038 C CA . ILE A 1 124 ? -8.199 -13.676 25.112 1.00 91.69 124 ILE A CA 1
ATOM 1039 C C . ILE A 1 124 ? -7.867 -13.353 26.571 1.00 91.69 124 ILE A C 1
ATOM 1041 O O . ILE A 1 124 ? -6.707 -13.409 26.965 1.00 91.69 124 ILE A O 1
ATOM 1045 N N . VAL A 1 125 ? -8.869 -13.026 27.391 1.00 93.88 125 VAL A N 1
ATOM 1046 C CA . VAL A 1 125 ? -8.649 -12.667 28.800 1.00 93.88 125 VAL A CA 1
ATOM 1047 C C . VAL A 1 125 ? -8.110 -13.858 29.587 1.00 93.88 125 VAL A C 1
ATOM 1049 O O . VAL A 1 125 ? -7.222 -13.675 30.415 1.00 93.88 125 VAL A O 1
ATOM 1052 N N . THR A 1 126 ? -8.605 -15.064 29.309 1.00 94.56 126 THR A N 1
ATOM 1053 C CA . THR A 1 126 ? -8.134 -16.293 29.961 1.00 94.56 126 THR A CA 1
ATOM 1054 C C . THR A 1 126 ? -6.698 -16.654 29.568 1.00 94.56 126 THR A C 1
ATOM 1056 O O . THR A 1 126 ? -5.947 -17.127 30.415 1.00 94.56 126 THR A O 1
ATOM 1059 N N . GLN A 1 127 ? -6.304 -16.439 28.308 1.00 93.94 127 GLN A N 1
ATOM 1060 C CA . GLN A 1 127 ? -4.989 -16.851 27.791 1.00 93.94 127 GLN A CA 1
ATOM 1061 C C . GLN A 1 127 ? -3.895 -15.785 27.960 1.00 93.94 127 GLN A C 1
ATOM 1063 O O . GLN A 1 127 ? -2.781 -16.108 28.357 1.00 93.94 127 GLN A O 1
ATOM 1068 N N . GLU A 1 128 ? -4.213 -14.524 27.672 1.00 91.94 128 GLU A N 1
ATOM 1069 C CA . GLU A 1 128 ? -3.250 -13.412 27.563 1.00 91.94 128 GLU A CA 1
ATOM 1070 C C . GLU A 1 128 ? -3.462 -12.334 28.645 1.00 91.94 128 GLU A C 1
ATOM 1072 O O . GLU A 1 128 ? -2.641 -11.432 28.826 1.00 91.94 128 GLU A O 1
ATOM 1077 N N . GLY A 1 129 ? -4.578 -12.402 29.377 1.00 93.19 129 GLY A N 1
ATOM 1078 C CA . GLY A 1 129 ? -4.920 -11.474 30.452 1.00 93.19 129 GLY A CA 1
ATOM 1079 C C . GLY A 1 129 ? -5.754 -10.261 30.021 1.00 93.19 129 GLY A C 1
ATOM 1080 O O . GLY A 1 129 ? -5.787 -9.829 28.864 1.00 93.19 129 GLY A O 1
ATOM 1081 N N . GLY A 1 130 ? -6.439 -9.660 31.000 1.00 91.31 130 GLY A N 1
ATOM 1082 C CA . GLY A 1 130 ? -7.337 -8.517 30.782 1.00 91.31 130 GLY A CA 1
ATOM 1083 C C . GLY A 1 130 ? -6.645 -7.256 30.254 1.00 91.31 130 GLY A C 1
ATOM 1084 O O . GLY A 1 130 ? -7.229 -6.507 29.471 1.00 91.31 130 GLY A O 1
ATOM 1085 N N . GLU A 1 131 ? -5.385 -7.027 30.624 1.00 93.62 131 GLU A N 1
ATOM 1086 C CA . GLU A 1 131 ? -4.621 -5.878 30.126 1.00 93.62 131 GLU A CA 1
ATOM 1087 C C . GLU A 1 131 ? -4.308 -5.976 28.632 1.00 93.62 131 GLU A C 1
ATOM 1089 O O . GLU A 1 131 ? -4.309 -4.960 27.934 1.00 93.62 131 GLU A O 1
ATOM 1094 N N . TYR A 1 132 ? -4.033 -7.183 28.130 1.00 92.44 132 TYR A N 1
ATOM 1095 C CA . TYR A 1 132 ? -3.785 -7.399 26.709 1.00 92.44 132 TYR A CA 1
ATOM 1096 C C . TYR A 1 132 ? -5.055 -7.133 25.894 1.00 92.44 132 TYR A C 1
ATOM 1098 O O . TYR A 1 132 ? -5.025 -6.369 24.928 1.00 92.44 132 TYR A O 1
ATOM 1106 N N . TYR A 1 133 ? -6.196 -7.650 26.357 1.00 93.94 133 TYR A N 1
ATOM 1107 C CA . TYR A 1 133 ? -7.501 -7.354 25.767 1.00 93.94 133 TYR A CA 1
ATOM 1108 C C . TYR A 1 133 ? -7.790 -5.844 25.704 1.00 93.94 133 TYR A C 1
ATOM 1110 O O . TYR A 1 133 ? -8.162 -5.318 24.653 1.00 93.94 133 TYR A O 1
ATOM 1118 N N . ASN A 1 134 ? -7.572 -5.120 26.806 1.00 93.88 134 ASN A N 1
ATOM 1119 C CA . ASN A 1 134 ? -7.806 -3.675 26.855 1.00 93.88 134 ASN A CA 1
ATOM 1120 C C . ASN A 1 134 ? -6.897 -2.906 25.884 1.00 93.88 134 ASN A C 1
ATOM 1122 O O . ASN A 1 134 ? -7.351 -1.947 25.256 1.00 93.88 134 ASN A O 1
ATOM 1126 N N . ARG A 1 135 ? -5.642 -3.345 25.711 1.00 94.44 135 ARG A N 1
ATOM 1127 C CA . ARG A 1 135 ? -4.717 -2.785 24.714 1.00 94.44 135 ARG A CA 1
ATOM 1128 C C . ARG A 1 135 ? -5.208 -3.010 23.286 1.00 94.44 135 ARG A C 1
ATOM 1130 O O . ARG A 1 135 ? -5.215 -2.058 22.510 1.00 94.44 135 ARG A O 1
ATOM 1137 N N . LEU A 1 136 ? -5.665 -4.218 22.949 1.00 91.88 136 LEU A N 1
ATOM 1138 C CA . LEU A 1 136 ? -6.248 -4.504 21.631 1.00 91.88 136 LEU A CA 1
ATOM 1139 C C . LEU A 1 136 ? -7.481 -3.636 21.365 1.00 91.88 136 LEU A C 1
ATOM 1141 O O . LEU A 1 136 ? -7.595 -3.010 20.314 1.00 91.88 136 LEU A O 1
ATOM 1145 N N . HIS A 1 137 ? -8.374 -3.544 22.347 1.00 93.81 137 HIS A N 1
ATOM 1146 C CA . HIS A 1 137 ? -9.599 -2.763 22.240 1.00 93.81 137 HIS A CA 1
ATOM 1147 C C . HIS A 1 137 ? -9.317 -1.260 22.067 1.00 93.81 137 HIS A C 1
ATOM 1149 O O . HIS A 1 137 ? -9.954 -0.595 21.248 1.00 93.81 137 HIS A O 1
ATOM 1155 N N . ALA A 1 138 ? -8.338 -0.714 22.798 1.00 93.44 1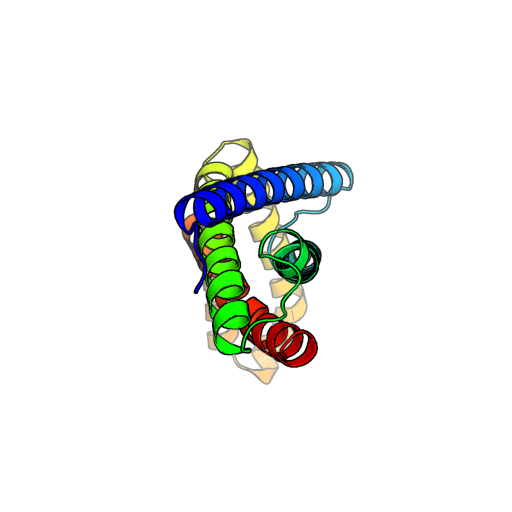38 ALA A N 1
ATOM 1156 C CA . ALA A 1 138 ? -7.871 0.659 22.609 1.00 93.44 138 ALA A CA 1
ATOM 1157 C C . ALA A 1 138 ? -7.223 0.860 21.229 1.00 93.44 138 ALA A C 1
ATOM 1159 O O . ALA A 1 138 ? -7.496 1.861 20.56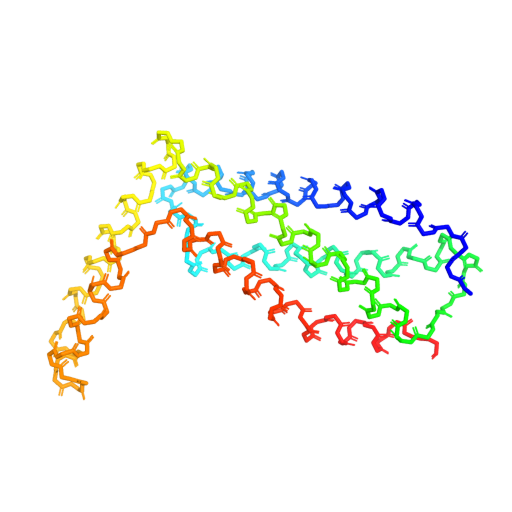9 1.00 93.44 138 ALA A O 1
ATOM 1160 N N . GLY A 1 139 ? -6.434 -0.115 20.767 1.00 91.62 139 GLY A N 1
ATOM 1161 C CA . GLY A 1 139 ? -5.817 -0.109 19.442 1.00 91.62 139 GLY A CA 1
ATOM 1162 C C . GLY A 1 139 ? -6.850 -0.001 18.322 1.00 91.62 139 GLY A C 1
ATOM 1163 O O . GLY A 1 139 ? -6.746 0.893 17.487 1.00 91.62 139 GLY A O 1
ATOM 1164 N N . VAL A 1 140 ? -7.901 -0.829 18.356 1.00 92.69 140 VAL A N 1
ATOM 1165 C CA . VAL A 1 140 ? -8.994 -0.783 17.365 1.00 92.69 140 VAL A CA 1
ATOM 1166 C C . VAL A 1 140 ? -9.716 0.568 17.375 1.00 92.69 140 VAL A C 1
ATOM 1168 O O . VAL A 1 140 ? -10.020 1.108 16.316 1.00 92.69 140 VAL A O 1
ATOM 1171 N N . LYS A 1 141 ? -9.954 1.156 18.554 1.00 93.00 141 LYS A N 1
ATOM 1172 C CA . LYS A 1 141 ? -10.579 2.487 18.668 1.00 93.00 141 LYS A CA 1
ATOM 1173 C C . LYS A 1 141 ? -9.701 3.633 18.173 1.00 93.00 141 LYS A C 1
ATOM 1175 O O . LYS A 1 141 ? -10.228 4.683 17.832 1.00 93.00 141 LYS A O 1
ATOM 1180 N N . SER A 1 142 ? -8.384 3.448 18.174 1.00 93.00 142 SER A N 1
ATOM 1181 C CA . SER A 1 142 ? -7.423 4.463 17.735 1.00 93.00 142 SER A CA 1
ATOM 1182 C C . SER A 1 142 ? -7.183 4.475 16.223 1.00 93.00 142 SER A C 1
ATOM 1184 O O . SER A 1 142 ? -6.393 5.287 15.749 1.00 93.00 142 SER A O 1
ATOM 1186 N N . ILE A 1 143 ? -7.830 3.579 15.466 1.00 93.69 143 ILE A N 1
ATOM 1187 C CA . ILE A 1 143 ? -7.674 3.523 14.012 1.00 93.69 143 ILE A CA 1
ATOM 1188 C C . ILE A 1 143 ? -8.249 4.801 13.403 1.00 93.69 143 ILE A C 1
ATOM 1190 O O . ILE A 1 143 ? -9.440 5.080 13.489 1.00 93.69 143 ILE A O 1
ATOM 1194 N N . ASP A 1 144 ? -7.383 5.553 12.741 1.00 94.38 144 ASP A N 1
ATOM 1195 C CA . ASP A 1 144 ? -7.704 6.773 12.014 1.00 94.38 144 ASP A CA 1
ATOM 1196 C C . ASP A 1 144 ? -7.150 6.737 10.574 1.00 94.38 144 ASP A C 1
ATOM 1198 O O . ASP A 1 144 ? -6.454 5.802 10.158 1.00 94.38 144 ASP A O 1
ATOM 1202 N N . ALA A 1 145 ? -7.437 7.778 9.791 1.00 94.25 145 ALA A N 1
ATOM 1203 C CA . ALA A 1 145 ? -6.950 7.899 8.416 1.00 94.25 145 ALA A CA 1
ATOM 1204 C C . ALA A 1 145 ? -5.413 7.823 8.310 1.00 94.25 145 ALA A C 1
ATOM 1206 O O . ALA A 1 145 ? -4.880 7.251 7.355 1.00 94.25 145 ALA A O 1
ATOM 1207 N N . TYR A 1 146 ? -4.695 8.379 9.292 1.00 94.81 146 TYR A N 1
ATOM 1208 C CA . TYR A 1 146 ? -3.235 8.377 9.314 1.00 94.81 146 TYR A CA 1
ATOM 1209 C C . TYR A 1 146 ? -2.675 6.973 9.544 1.00 94.81 146 TYR A C 1
ATOM 1211 O O . TYR A 1 146 ? -1.806 6.534 8.792 1.00 94.81 146 TYR A O 1
ATOM 1219 N N . SER A 1 147 ? -3.200 6.245 10.528 1.00 93.19 147 SER A N 1
ATOM 1220 C CA . SER A 1 147 ? -2.827 4.863 10.825 1.00 93.19 147 SER A CA 1
ATOM 1221 C C . SER A 1 147 ? -3.044 3.960 9.610 1.00 93.19 147 SER A C 1
ATOM 1223 O O . SER A 1 147 ? -2.151 3.201 9.243 1.00 93.19 147 SER A O 1
ATOM 1225 N N . ILE A 1 148 ? -4.160 4.131 8.890 1.00 92.88 148 ILE A N 1
ATOM 1226 C CA . ILE A 1 148 ? -4.456 3.368 7.675 1.00 92.88 148 ILE A CA 1
ATOM 1227 C C . ILE A 1 148 ? -3.454 3.662 6.558 1.00 92.88 148 ILE A C 1
ATOM 1229 O O . ILE A 1 148 ? -3.009 2.734 5.877 1.00 92.88 148 ILE A O 1
ATOM 1233 N N . ALA A 1 149 ? -3.127 4.935 6.336 1.00 94.50 149 ALA A N 1
ATOM 1234 C CA . ALA A 1 149 ? -2.169 5.343 5.315 1.00 94.50 149 ALA A CA 1
ATOM 1235 C C . ALA A 1 149 ? -0.748 4.866 5.649 1.00 94.50 149 ALA A C 1
ATOM 1237 O O . ALA A 1 149 ? -0.041 4.352 4.780 1.00 94.50 149 ALA A O 1
ATOM 1238 N N . LYS A 1 150 ? -0.348 4.990 6.918 1.00 94.44 150 LYS A N 1
ATOM 1239 C CA . LYS A 1 150 ? 0.945 4.530 7.427 1.00 94.44 150 LYS A CA 1
ATOM 1240 C C . LYS A 1 150 ? 1.093 3.017 7.282 1.00 94.44 150 LYS A C 1
ATOM 1242 O O . LYS A 1 150 ? 2.124 2.563 6.789 1.00 94.44 150 LYS A O 1
ATOM 1247 N N . ASP A 1 151 ? 0.076 2.255 7.671 1.00 91.88 151 ASP A N 1
ATOM 1248 C CA . ASP A 1 151 ? 0.083 0.798 7.547 1.00 91.88 151 ASP A CA 1
ATOM 1249 C C . ASP A 1 151 ? 0.137 0.370 6.080 1.00 91.88 151 ASP A C 1
ATOM 1251 O O . ASP A 1 151 ? 0.929 -0.499 5.723 1.00 91.88 151 ASP A O 1
ATOM 1255 N N . ASP A 1 152 ? -0.644 1.015 5.207 1.00 92.56 152 ASP A N 1
ATOM 1256 C CA . ASP A 1 152 ? -0.623 0.747 3.766 1.00 92.56 152 ASP A CA 1
ATOM 1257 C C . ASP A 1 152 ? 0.766 0.977 3.153 1.00 92.56 152 ASP A C 1
ATOM 1259 O O . ASP A 1 152 ? 1.264 0.140 2.394 1.00 92.56 152 ASP A O 1
ATOM 1263 N N . PHE A 1 153 ? 1.411 2.085 3.528 1.00 94.81 153 PHE A N 1
ATOM 1264 C CA . PHE A 1 153 ? 2.773 2.395 3.117 1.00 94.81 153 PHE A CA 1
ATOM 1265 C C . PHE A 1 153 ? 3.755 1.332 3.617 1.00 94.81 153 PHE A C 1
ATOM 1267 O O . PHE A 1 153 ? 4.447 0.698 2.819 1.00 94.81 153 PHE A O 1
ATOM 1274 N N . ALA A 1 154 ? 3.796 1.101 4.932 1.00 93.81 154 ALA A N 1
ATOM 1275 C CA . ALA A 1 154 ? 4.751 0.195 5.560 1.00 93.81 154 ALA A CA 1
ATOM 1276 C C . ALA A 1 154 ? 4.621 -1.235 5.021 1.00 93.81 154 ALA A C 1
ATOM 1278 O O . ALA A 1 154 ? 5.624 -1.867 4.685 1.00 93.81 154 ALA A O 1
ATOM 1279 N N . GLN A 1 155 ? 3.391 -1.729 4.875 1.00 92.19 155 GLN A N 1
ATOM 1280 C CA . GLN A 1 155 ? 3.154 -3.069 4.361 1.00 92.19 155 GLN A CA 1
ATOM 1281 C C . GLN A 1 155 ? 3.556 -3.205 2.886 1.00 92.19 155 GLN A C 1
ATOM 1283 O O . GLN A 1 155 ? 4.151 -4.217 2.532 1.00 92.19 155 GLN A O 1
ATOM 1288 N N . LYS A 1 156 ? 3.318 -2.210 2.017 1.00 93.00 156 LYS A N 1
ATOM 1289 C CA . LYS A 1 156 ? 3.792 -2.262 0.616 1.00 93.00 156 LYS A CA 1
ATOM 1290 C C . LYS A 1 156 ? 5.311 -2.292 0.515 1.00 93.00 156 LYS A C 1
ATOM 1292 O O . LYS A 1 156 ? 5.846 -3.047 -0.295 1.00 93.00 156 LYS A O 1
ATOM 1297 N N . ILE A 1 157 ? 5.998 -1.513 1.348 1.00 93.88 157 ILE A N 1
ATOM 1298 C CA . ILE A 1 157 ? 7.463 -1.520 1.416 1.00 93.88 157 ILE A CA 1
ATOM 1299 C C . ILE A 1 157 ? 7.970 -2.893 1.878 1.00 93.88 157 ILE A C 1
ATOM 1301 O O . ILE A 1 157 ? 8.822 -3.488 1.218 1.00 93.88 157 ILE A O 1
ATOM 1305 N N . ALA A 1 158 ? 7.412 -3.423 2.970 1.00 91.81 158 ALA A N 1
ATOM 1306 C CA . ALA A 1 158 ? 7.837 -4.695 3.547 1.00 91.81 158 ALA A CA 1
ATOM 1307 C C . ALA A 1 158 ? 7.508 -5.891 2.638 1.00 91.81 158 ALA A C 1
ATOM 1309 O O . ALA A 1 158 ? 8.388 -6.675 2.285 1.00 91.81 158 ALA A O 1
ATOM 1310 N N . LEU A 1 159 ? 6.250 -6.021 2.213 1.00 89.81 159 LEU A N 1
ATOM 1311 C CA . LEU A 1 159 ? 5.776 -7.151 1.412 1.00 89.81 159 LEU A CA 1
ATOM 1312 C C . LEU A 1 159 ? 6.263 -7.090 -0.037 1.00 89.81 159 LEU A C 1
ATOM 1314 O O . LEU A 1 159 ? 6.422 -8.132 -0.664 1.00 89.81 159 LEU A O 1
ATOM 1318 N N . GLY A 1 160 ? 6.551 -5.898 -0.567 1.00 91.50 160 GLY A N 1
ATOM 1319 C CA . GLY A 1 160 ? 7.135 -5.728 -1.898 1.00 91.50 160 GLY A CA 1
ATOM 1320 C C . GLY A 1 160 ? 8.610 -6.137 -1.981 1.00 91.50 160 GLY A C 1
ATOM 1321 O O . GLY A 1 160 ? 9.097 -6.430 -3.076 1.00 91.50 160 GLY A O 1
ATOM 1322 N N . PHE A 1 161 ? 9.324 -6.205 -0.850 1.00 93.00 161 PHE A N 1
ATOM 1323 C CA . PHE A 1 161 ? 10.764 -6.474 -0.815 1.00 93.00 161 PHE A CA 1
ATOM 1324 C C . PHE A 1 161 ? 11.133 -7.870 -1.334 1.00 93.00 161 PHE A C 1
ATOM 1326 O O . PHE A 1 161 ? 11.954 -7.997 -2.245 1.00 93.00 161 PHE A O 1
ATOM 1333 N N . LEU A 1 162 ? 10.530 -8.925 -0.777 1.00 93.19 162 LEU A N 1
ATOM 1334 C CA . LEU A 1 162 ? 10.875 -10.301 -1.144 1.00 93.19 162 LEU A CA 1
ATOM 1335 C C . LEU A 1 162 ? 10.543 -10.609 -2.620 1.00 93.19 162 LEU A C 1
ATOM 1337 O O . LEU A 1 162 ? 11.425 -11.092 -3.334 1.00 93.19 162 LEU A O 1
ATOM 1341 N N . PRO A 1 163 ? 9.348 -10.273 -3.140 1.00 93.31 163 PRO A N 1
ATOM 1342 C CA . PRO A 1 163 ? 9.048 -10.419 -4.560 1.00 93.31 163 PRO A CA 1
ATOM 1343 C C . PRO A 1 163 ? 9.973 -9.597 -5.456 1.00 93.31 163 PRO A C 1
ATOM 1345 O O . PRO A 1 163 ? 10.409 -10.098 -6.489 1.00 93.31 163 PRO A O 1
ATOM 1348 N N . ASN A 1 164 ? 10.332 -8.372 -5.052 1.00 95.06 164 ASN A N 1
ATOM 1349 C CA . ASN A 1 164 ? 11.301 -7.563 -5.789 1.00 95.06 164 ASN A CA 1
ATOM 1350 C C . ASN A 1 164 ? 12.636 -8.307 -5.952 1.00 95.06 164 ASN A C 1
ATOM 1352 O O . ASN A 1 164 ? 13.186 -8.383 -7.055 1.00 95.06 164 ASN A O 1
ATOM 1356 N N . LEU A 1 165 ? 13.139 -8.896 -4.866 1.00 94.00 165 LEU A N 1
ATOM 1357 C CA . LEU A 1 165 ? 14.367 -9.684 -4.875 1.00 94.00 165 LEU A CA 1
ATOM 1358 C C . LEU A 1 165 ? 14.254 -10.898 -5.810 1.00 94.00 165 LEU A C 1
ATOM 1360 O O . LEU A 1 165 ? 15.107 -11.075 -6.681 1.00 94.00 165 LEU A O 1
ATOM 1364 N N . LEU A 1 166 ? 13.182 -11.686 -5.690 1.00 95.06 166 LEU A N 1
ATOM 1365 C CA . LEU A 1 166 ? 12.967 -12.889 -6.503 1.00 95.06 166 LEU A CA 1
ATOM 1366 C C . LEU A 1 166 ? 12.829 -12.571 -7.999 1.00 95.06 166 LEU A C 1
ATOM 1368 O O . LEU A 1 166 ? 13.506 -13.184 -8.826 1.00 95.06 166 LEU A O 1
ATOM 1372 N N . ILE A 1 167 ? 12.011 -11.576 -8.357 1.00 93.50 167 ILE A N 1
ATOM 1373 C CA . ILE A 1 167 ? 11.819 -11.150 -9.751 1.00 93.50 167 ILE A CA 1
ATOM 1374 C C . ILE A 1 167 ? 13.146 -10.637 -10.325 1.00 93.50 167 ILE A C 1
ATOM 1376 O O . ILE A 1 167 ? 13.535 -11.015 -11.431 1.00 93.50 167 ILE A O 1
ATOM 1380 N N . SER A 1 168 ? 13.887 -9.826 -9.565 1.00 92.94 168 SER A N 1
ATOM 1381 C CA . SER A 1 168 ? 15.186 -9.299 -10.004 1.00 92.94 168 SER A CA 1
ATOM 1382 C C . SER A 1 168 ? 16.208 -10.400 -10.268 1.00 92.94 168 SER A C 1
ATOM 1384 O O . SER A 1 168 ? 16.969 -10.312 -11.231 1.00 92.94 168 SER A O 1
ATOM 1386 N N . LEU A 1 169 ? 16.230 -11.439 -9.428 1.00 92.81 169 LEU A N 1
ATOM 1387 C CA . LEU A 1 169 ? 17.116 -12.590 -9.593 1.00 92.81 169 LEU A CA 1
ATOM 1388 C C . LEU A 1 169 ? 16.720 -13.473 -10.774 1.00 92.81 169 LEU A C 1
ATOM 1390 O O . LEU A 1 169 ? 17.605 -14.005 -11.435 1.00 92.81 169 LEU A O 1
ATOM 1394 N N . TYR A 1 170 ? 15.425 -13.614 -11.053 1.00 92.31 170 TYR A N 1
ATOM 1395 C CA . TYR A 1 170 ? 14.935 -14.425 -12.165 1.00 92.31 170 TYR A CA 1
ATOM 1396 C C . TYR A 1 170 ? 15.218 -13.783 -13.533 1.00 92.31 170 TYR A C 1
ATOM 1398 O O . TYR A 1 170 ? 15.590 -14.465 -14.486 1.00 92.31 170 TYR A O 1
ATOM 1406 N N . TYR A 1 171 ? 15.064 -12.459 -13.646 1.00 88.25 171 TYR A N 1
ATOM 1407 C CA . TYR A 1 171 ? 15.210 -11.742 -14.921 1.00 88.25 171 TYR A CA 1
ATOM 1408 C C . TYR A 1 171 ? 16.614 -11.178 -15.184 1.00 88.25 171 TYR A C 1
ATOM 1410 O O . TYR A 1 171 ? 16.830 -10.586 -16.249 1.00 88.25 171 TYR A O 1
ATOM 1418 N N . LYS A 1 172 ? 17.570 -11.355 -14.260 1.00 85.31 172 LYS A N 1
ATOM 1419 C CA . LYS A 1 172 ? 18.957 -10.906 -14.456 1.00 85.31 172 LYS A CA 1
ATOM 1420 C C . LYS A 1 172 ? 19.628 -11.605 -15.649 1.00 85.31 172 LYS A C 1
ATOM 1422 O O . LYS A 1 172 ? 19.181 -12.659 -16.108 1.00 85.31 172 LYS A O 1
ATOM 1427 N N . LYS A 1 173 ? 20.685 -10.970 -16.159 1.00 75.94 173 LYS A N 1
ATOM 1428 C CA . LYS A 1 173 ? 21.664 -11.608 -17.048 1.00 75.94 173 LYS A CA 1
ATOM 1429 C C . LYS A 1 173 ? 22.558 -12.556 -16.256 1.00 75.94 173 LYS A C 1
ATOM 1431 O O . LYS A 1 173 ? 22.927 -12.174 -15.120 1.00 75.94 173 LYS A O 1
#

Organism: NCBI:txid2516559

pLDDT: mean 90.36, std 6.75, range [56.62, 97.25]

Secondary structure (DSSP, 8-state):
--S-HHHHHHHHHHHHHHHHHHHHHHHHHHHHTT----GGGGHHHHHHHHHHHHHHHHHHHHHTTTPPPPHHHHHHHHHHHHHHHHHHHHHHHHHHTTSHHHHHHHHHHHHHHHHHHHHTHHHHHHHH-HHHHHHHHHHHHT--HHHHHHHHHHHHHHHHHHHHHHHHHHH--

Radius of gyration: 19.66 Å; chains: 1; bounding box: 45×29×57 Å

Foldseek 3Di:
DPPCVVVLVVVLLVLLVVLLVVVVVVQVVCVVVVHQCADPNVVVSVVSLLVCLLVCLVCVCVVVVVDFAALVVSLVSSLVSLQSSLVSNLVVLLVQCVDPVNVVSLVVQLVVVLVVLVVCQVVCCVPVNPVVSVVVNVVSVPDGSNNRSVCSSVCSNVVVNVSSNVSSVVRHD